Protein AF-A0A926WT21-F1 (afdb_monomer_lite)

Foldseek 3Di:
DDAWEWEQFFQVLWIFIDDPNDTDTPHFKFKWQWLDKDDFDQDDPDPPRDGFTKMKTFTQGPVRHTYIYIDTCPPPHQCVQVVVQCVVCVVPHHSQQWTKMWGFDDDPDSTTHIHMDTDGHDPCSSVVSVVVSVVVVVD

Structure (mmCIF, N/CA/C/O backbone):
data_AF-A0A926WT21-F1
#
_entry.id   AF-A0A926WT21-F1
#
loop_
_atom_site.group_PDB
_atom_site.id
_atom_site.type_symbol
_atom_site.label_atom_id
_atom_site.label_alt_id
_atom_site.label_comp_id
_atom_site.label_asym_id
_atom_site.label_entity_id
_atom_site.label_seq_id
_atom_site.pdbx_PDB_ins_code
_atom_site.Cartn_x
_atom_site.Cartn_y
_atom_site.Cartn_z
_atom_site.occupancy
_atom_site.B_iso_or_equiv
_atom_site.auth_seq_id
_atom_site.auth_comp_id
_atom_site.auth_asym_id
_atom_site.auth_atom_id
_atom_site.pdbx_PDB_model_num
ATOM 1 N N . MET A 1 1 ? 4.472 -9.136 17.652 1.00 54.31 1 MET A N 1
ATOM 2 C CA . MET A 1 1 ? 3.469 -9.178 16.565 1.00 54.31 1 MET A CA 1
ATOM 3 C C . MET A 1 1 ? 4.253 -9.335 15.270 1.00 54.31 1 MET A C 1
ATOM 5 O O . MET A 1 1 ? 5.135 -8.517 15.046 1.00 54.31 1 MET A O 1
ATOM 9 N N . ASN A 1 2 ? 4.051 -10.402 14.490 1.00 70.62 2 ASN A N 1
ATOM 10 C CA . ASN A 1 2 ? 4.829 -10.601 13.261 1.00 70.62 2 ASN A CA 1
ATOM 11 C C . ASN A 1 2 ? 4.243 -9.731 12.149 1.00 70.62 2 ASN A C 1
ATOM 13 O O . ASN A 1 2 ? 3.104 -9.934 11.734 1.00 70.62 2 ASN A O 1
ATOM 17 N N . LEU A 1 3 ? 5.019 -8.743 11.717 1.00 88.25 3 LEU A N 1
ATOM 18 C CA . LEU A 1 3 ? 4.692 -7.870 10.600 1.00 88.25 3 LEU A CA 1
ATOM 19 C C . LEU A 1 3 ? 4.736 -8.672 9.293 1.00 88.25 3 LEU A C 1
ATOM 21 O O . LEU A 1 3 ? 5.753 -9.298 8.990 1.00 88.25 3 LEU A O 1
ATOM 25 N N . LYS A 1 4 ? 3.658 -8.628 8.507 1.00 94.69 4 LYS A N 1
ATOM 26 C CA . LYS A 1 4 ? 3.648 -9.193 7.151 1.00 94.69 4 LYS A CA 1
ATOM 27 C C . LYS A 1 4 ? 4.207 -8.190 6.146 1.00 94.69 4 LYS A C 1
ATOM 29 O O . LYS A 1 4 ? 3.917 -7.000 6.243 1.00 94.69 4 LYS A O 1
ATOM 34 N N . ASN A 1 5 ? 4.956 -8.662 5.154 1.00 95.19 5 ASN A N 1
ATOM 35 C CA . ASN A 1 5 ? 5.465 -7.812 4.078 1.00 95.19 5 ASN A CA 1
ATOM 36 C C . ASN A 1 5 ? 4.795 -8.184 2.758 1.00 95.19 5 ASN A C 1
ATOM 38 O O . ASN A 1 5 ? 4.741 -9.356 2.395 1.00 95.19 5 ASN A O 1
ATOM 42 N N . TYR A 1 6 ? 4.291 -7.183 2.048 1.00 97.12 6 TYR A N 1
ATOM 43 C CA . TYR A 1 6 ? 3.683 -7.334 0.734 1.00 97.12 6 TYR A CA 1
ATOM 44 C C . TYR A 1 6 ? 4.575 -6.690 -0.330 1.00 97.12 6 TYR A C 1
ATOM 46 O O . TYR A 1 6 ? 5.109 -5.593 -0.134 1.00 97.12 6 TYR A O 1
ATOM 54 N N . ARG A 1 7 ? 4.698 -7.353 -1.483 1.00 95.19 7 ARG A N 1
ATOM 55 C CA . ARG A 1 7 ? 5.388 -6.837 -2.670 1.00 95.19 7 ARG A CA 1
ATOM 56 C C . ARG A 1 7 ? 4.390 -6.580 -3.779 1.00 95.19 7 ARG A C 1
ATOM 58 O O . ARG A 1 7 ? 3.689 -7.488 -4.208 1.00 95.19 7 ARG A O 1
ATOM 65 N N . PHE A 1 8 ? 4.397 -5.358 -4.289 1.00 95.44 8 PHE A N 1
ATOM 66 C CA . PHE A 1 8 ? 3.656 -5.004 -5.488 1.00 95.44 8 PHE A CA 1
ATOM 67 C C . PHE A 1 8 ? 4.587 -5.087 -6.693 1.00 95.44 8 PHE A C 1
ATOM 69 O O . PHE A 1 8 ? 5.404 -4.187 -6.906 1.00 95.44 8 PHE A O 1
ATOM 76 N N . ASN A 1 9 ? 4.494 -6.169 -7.461 1.00 93.88 9 ASN A N 1
ATOM 77 C CA . ASN A 1 9 ? 5.313 -6.343 -8.646 1.00 93.88 9 ASN A CA 1
ATOM 78 C C . ASN A 1 9 ? 4.619 -5.729 -9.862 1.00 93.88 9 ASN A C 1
ATOM 80 O O . ASN A 1 9 ? 3.686 -6.266 -10.446 1.00 93.88 9 ASN A O 1
ATOM 84 N N . ARG A 1 10 ? 5.115 -4.563 -10.259 1.00 93.12 10 ARG A N 1
ATOM 85 C CA . ARG A 1 10 ? 4.571 -3.808 -11.386 1.00 93.12 10 ARG A CA 1
ATOM 86 C C . ARG A 1 10 ? 4.933 -4.394 -12.746 1.00 93.12 10 ARG A C 1
ATOM 88 O O . ARG A 1 10 ? 4.369 -3.969 -13.740 1.00 93.12 10 ARG A O 1
ATOM 95 N N . LYS A 1 11 ? 5.882 -5.329 -12.817 1.00 91.69 11 LYS A N 1
ATOM 96 C CA . LYS A 1 11 ? 6.288 -5.935 -14.090 1.00 91.69 11 LYS A CA 1
ATOM 97 C C . LYS A 1 11 ? 5.297 -6.998 -14.566 1.00 91.69 11 LYS A C 1
ATOM 99 O O . LYS A 1 11 ? 5.090 -7.140 -15.760 1.00 91.69 11 LYS A O 1
ATOM 104 N N . ASP A 1 12 ? 4.726 -7.763 -13.641 1.00 93.81 12 ASP A N 1
ATOM 105 C CA . ASP A 1 12 ? 3.787 -8.852 -13.940 1.00 93.81 12 ASP A CA 1
ATOM 106 C C . ASP A 1 12 ? 2.353 -8.553 -13.472 1.00 93.81 12 ASP A C 1
ATOM 108 O O . ASP A 1 12 ? 1.456 -9.354 -13.719 1.00 93.81 12 ASP A O 1
ATOM 112 N N . GLY A 1 13 ? 2.128 -7.411 -12.813 1.00 95.12 13 GLY A N 1
ATOM 113 C CA . GLY A 1 13 ? 0.808 -7.009 -12.334 1.00 95.12 13 GLY A CA 1
ATOM 114 C C . GLY A 1 13 ? 0.337 -7.805 -11.117 1.00 95.12 13 GLY A C 1
ATOM 115 O O . GLY A 1 13 ? -0.865 -7.861 -10.853 1.00 95.12 13 GLY A O 1
ATOM 116 N N . ILE A 1 14 ? 1.258 -8.429 -10.372 1.00 97.25 14 ILE A N 1
ATOM 117 C CA . ILE A 1 14 ? 0.931 -9.329 -9.262 1.00 97.25 14 ILE A CA 1
ATOM 118 C C . ILE A 1 14 ? 1.357 -8.740 -7.913 1.00 97.25 14 ILE A C 1
ATOM 120 O O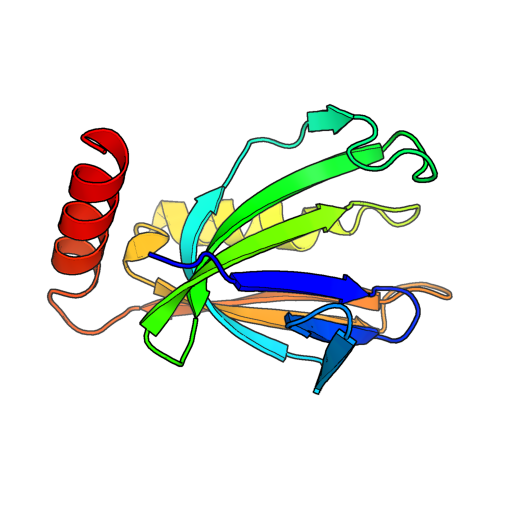 . ILE A 1 14 ? 2.434 -8.165 -7.734 1.00 97.25 14 ILE A O 1
ATOM 124 N N . ILE A 1 15 ? 0.495 -8.931 -6.920 1.00 97.88 15 ILE A N 1
ATOM 125 C CA . ILE A 1 15 ? 0.748 -8.662 -5.511 1.00 97.88 15 ILE A CA 1
ATOM 126 C C . ILE A 1 15 ? 1.154 -9.973 -4.844 1.00 97.88 15 ILE A C 1
ATOM 128 O O . ILE A 1 15 ? 0.453 -10.982 -4.936 1.00 97.88 15 ILE A O 1
ATOM 132 N N . TYR A 1 16 ? 2.274 -9.941 -4.131 1.00 97.62 16 TYR A N 1
ATOM 133 C CA . TYR A 1 16 ? 2.796 -11.080 -3.393 1.00 97.62 16 TYR A CA 1
ATOM 134 C C . TYR A 1 16 ? 2.808 -10.810 -1.889 1.00 97.62 16 TYR A C 1
ATOM 136 O O . TYR A 1 16 ? 3.160 -9.710 -1.461 1.00 97.62 16 TYR A O 1
ATOM 144 N N . LEU A 1 17 ? 2.497 -11.825 -1.085 1.00 96.25 17 LEU A N 1
ATOM 145 C CA . LEU A 1 17 ? 2.802 -11.857 0.347 1.00 96.25 17 LEU A CA 1
ATOM 146 C C . LEU A 1 17 ? 4.132 -12.583 0.564 1.00 96.25 17 LEU A C 1
ATOM 148 O O . LEU A 1 17 ? 4.311 -13.712 0.109 1.00 96.25 17 LEU A O 1
ATOM 152 N N . GLU A 1 18 ? 5.057 -11.946 1.276 1.00 93.94 18 GLU A N 1
ATOM 153 C CA . GLU A 1 18 ? 6.305 -12.567 1.715 1.00 93.94 18 GLU A CA 1
ATOM 154 C C . GLU A 1 18 ? 6.055 -13.423 2.957 1.00 93.94 18 GLU A C 1
ATOM 156 O O . GLU A 1 18 ? 5.637 -12.916 4.002 1.00 93.94 18 GLU A O 1
ATOM 161 N N . SER A 1 19 ? 6.340 -14.720 2.862 1.00 89.00 19 SER A N 1
ATOM 162 C CA . SER A 1 19 ? 6.204 -15.655 3.978 1.00 89.00 19 SER A CA 1
ATOM 163 C C . SER A 1 19 ? 7.314 -16.697 3.933 1.00 89.00 19 SER A C 1
ATOM 165 O O . SER A 1 19 ? 7.489 -17.370 2.920 1.00 89.00 19 SER A O 1
ATOM 167 N N . GLU A 1 20 ? 8.089 -16.801 5.016 1.00 85.81 20 GLU A N 1
ATOM 168 C CA . GLU A 1 20 ? 9.098 -17.857 5.216 1.00 85.81 20 GLU A CA 1
ATOM 169 C C . GLU A 1 20 ? 10.085 -18.025 4.040 1.00 85.81 20 GLU A C 1
ATOM 171 O O . GLU A 1 20 ? 10.467 -19.128 3.665 1.00 85.81 20 GLU A O 1
ATOM 176 N N . GLY A 1 21 ? 10.500 -16.909 3.427 1.00 83.56 21 GLY A N 1
ATOM 177 C CA . GLY A 1 21 ? 11.420 -16.917 2.281 1.00 83.56 21 GLY A CA 1
ATOM 178 C C . GLY A 1 21 ? 10.765 -17.218 0.926 1.00 83.56 21 GLY A C 1
ATOM 179 O O . GLY A 1 21 ? 11.467 -17.313 -0.077 1.00 83.56 21 GLY A O 1
ATOM 180 N N . SER A 1 22 ? 9.435 -17.322 0.875 1.00 91.00 22 SER A N 1
ATOM 181 C CA . SER A 1 22 ? 8.644 -17.528 -0.341 1.00 91.00 22 SER A CA 1
ATOM 182 C C . SER A 1 22 ? 7.731 -16.335 -0.659 1.00 91.00 22 SER A C 1
ATOM 184 O O . SER A 1 22 ? 7.436 -15.504 0.206 1.00 91.00 22 SER A O 1
ATOM 186 N N . LEU A 1 23 ? 7.300 -16.244 -1.923 1.00 94.25 23 LEU A N 1
ATOM 187 C CA . LEU A 1 23 ? 6.326 -15.263 -2.405 1.00 94.25 23 LEU A CA 1
ATOM 188 C C . LEU A 1 23 ? 5.014 -15.969 -2.746 1.00 94.25 23 LEU A C 1
ATOM 190 O O . LEU A 1 23 ? 4.936 -16.708 -3.727 1.00 94.25 23 LEU A O 1
ATOM 194 N N . GLN A 1 24 ? 3.974 -15.717 -1.956 1.00 96.19 24 GLN A N 1
ATOM 195 C CA . GLN A 1 24 ? 2.628 -16.199 -2.242 1.00 96.19 24 GLN A CA 1
ATOM 196 C C . GLN A 1 24 ? 1.910 -15.207 -3.160 1.00 96.19 24 GLN A C 1
ATOM 198 O O . GLN A 1 24 ? 1.734 -14.050 -2.790 1.00 96.19 24 GLN A O 1
ATOM 203 N N . ASN A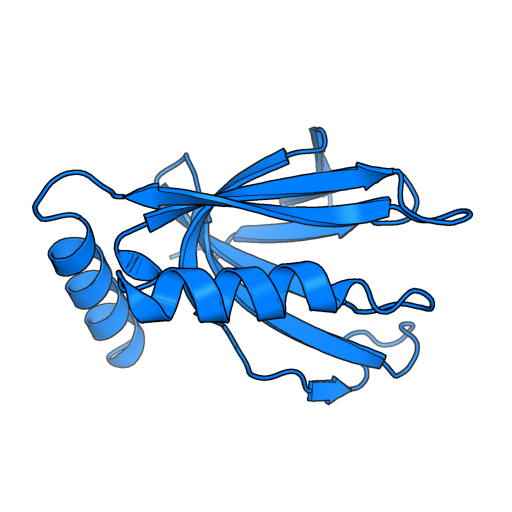 1 25 ? 1.475 -15.658 -4.337 1.00 96.88 25 ASN A N 1
ATOM 204 C CA . ASN A 1 25 ? 0.682 -14.857 -5.272 1.00 96.88 25 ASN A CA 1
ATOM 205 C C . ASN A 1 25 ? -0.733 -14.613 -4.708 1.00 96.88 25 ASN A C 1
ATOM 207 O O . ASN A 1 25 ? -1.417 -15.565 -4.333 1.00 96.88 25 ASN A O 1
ATOM 211 N N . LEU A 1 26 ? -1.159 -13.349 -4.657 1.00 96.12 26 LEU A N 1
ATOM 212 C CA . LEU A 1 26 ? -2.476 -12.918 -4.174 1.00 96.12 26 LEU A CA 1
ATOM 213 C C . LEU A 1 26 ? -3.366 -12.301 -5.270 1.00 96.12 26 LEU A C 1
ATOM 215 O O . LEU A 1 26 ? -4.442 -11.784 -4.973 1.00 96.12 26 LEU A O 1
ATOM 219 N N . GLY A 1 27 ? -2.938 -12.352 -6.531 1.00 97.00 27 GLY A N 1
ATOM 220 C CA . GLY A 1 27 ? -3.593 -11.705 -7.666 1.00 97.00 27 GLY A CA 1
ATOM 221 C C . GLY A 1 27 ? -3.152 -10.253 -7.849 1.00 97.00 27 GLY A C 1
ATOM 222 O O . GLY A 1 27 ? -2.052 -9.880 -7.455 1.00 97.00 27 GLY A O 1
ATOM 223 N N . SER A 1 28 ? -4.000 -9.430 -8.463 1.00 97.50 28 SER A N 1
ATOM 224 C CA . SER A 1 28 ? -3.670 -8.049 -8.849 1.00 97.50 28 SER A CA 1
ATOM 225 C C . SER A 1 28 ? -4.283 -6.976 -7.948 1.00 97.50 28 SER A C 1
ATOM 227 O O . SER A 1 28 ? -4.062 -5.793 -8.186 1.00 97.50 28 SER A O 1
ATOM 229 N N . SER A 1 29 ? -5.039 -7.345 -6.909 1.00 97.94 29 SER A N 1
ATOM 230 C CA . SER A 1 29 ? -5.694 -6.383 -6.013 1.00 97.94 29 SER A CA 1
ATOM 231 C C . SER A 1 29 ? -5.634 -6.797 -4.548 1.00 97.94 29 SER A C 1
ATOM 233 O O . SER A 1 29 ? -5.720 -7.982 -4.236 1.00 97.94 29 SER A O 1
ATOM 235 N N . LEU A 1 30 ? -5.550 -5.818 -3.648 1.00 98.00 30 LEU A N 1
ATOM 236 C CA . LEU A 1 30 ? -5.518 -6.024 -2.204 1.00 98.00 30 LEU A CA 1
ATOM 237 C C . LEU A 1 30 ? -6.407 -5.000 -1.494 1.00 98.00 30 LEU A C 1
ATOM 239 O O . LEU A 1 30 ? -6.294 -3.796 -1.721 1.00 98.00 30 LEU A O 1
ATOM 243 N N . GLN A 1 31 ? -7.256 -5.484 -0.587 1.00 98.00 31 GLN A N 1
ATOM 244 C CA . GLN A 1 31 ? -7.995 -4.639 0.349 1.00 98.00 31 GLN A CA 1
ATOM 245 C C . GLN A 1 31 ? -7.222 -4.471 1.657 1.00 98.00 31 GLN A C 1
ATOM 247 O O . GLN A 1 31 ? -6.623 -5.416 2.171 1.00 98.00 31 GLN A O 1
ATOM 252 N N . MET A 1 32 ? -7.247 -3.261 2.202 1.00 97.81 32 MET A N 1
ATOM 253 C CA . MET A 1 32 ? -6.527 -2.905 3.416 1.00 97.81 32 MET A CA 1
ATOM 254 C C . MET A 1 32 ? -7.128 -1.679 4.101 1.00 97.81 32 MET A C 1
ATOM 256 O O . MET A 1 32 ? -7.889 -0.920 3.505 1.00 97.81 32 MET A O 1
ATOM 260 N N . ILE A 1 33 ? -6.716 -1.432 5.340 1.00 98.00 33 ILE A N 1
ATOM 261 C CA . ILE A 1 33 ? -6.910 -0.140 6.001 1.00 98.00 33 ILE A CA 1
ATOM 262 C C . ILE A 1 33 ? -5.540 0.492 6.206 1.00 98.00 33 ILE A C 1
ATOM 264 O O . ILE A 1 33 ? -4.725 -0.028 6.971 1.00 98.00 33 ILE A O 1
ATOM 268 N N . VAL A 1 34 ? -5.281 1.603 5.517 1.00 97.75 34 VAL A N 1
ATOM 269 C CA . VAL A 1 34 ? -3.993 2.299 5.603 1.00 97.75 34 VAL A CA 1
ATOM 270 C C . VAL A 1 34 ? -3.906 3.026 6.941 1.00 97.75 34 VAL A C 1
ATOM 272 O O . VAL A 1 34 ? -4.716 3.901 7.241 1.00 97.75 34 VAL A O 1
ATOM 275 N N . LEU A 1 35 ? -2.917 2.657 7.753 1.00 96.62 35 LEU A N 1
ATOM 276 C CA . LEU A 1 35 ? -2.661 3.270 9.055 1.00 96.62 35 LEU A CA 1
ATOM 277 C C . LEU A 1 35 ? -1.737 4.478 8.924 1.00 96.62 35 LEU A C 1
ATOM 279 O O . LEU A 1 35 ? -1.959 5.503 9.566 1.00 96.62 35 LEU A O 1
ATOM 283 N N . SER A 1 36 ? -0.708 4.360 8.089 1.00 94.81 36 SER A N 1
ATOM 284 C CA . SER A 1 36 ? 0.213 5.447 7.786 1.00 94.81 36 SER A CA 1
ATOM 285 C C . SER A 1 36 ? 0.905 5.233 6.444 1.00 94.81 36 SER A C 1
ATOM 287 O O . SER A 1 36 ? 0.967 4.122 5.911 1.00 94.81 36 SER A O 1
ATOM 289 N N . ALA A 1 37 ? 1.424 6.329 5.900 1.00 95.56 37 ALA A N 1
ATOM 290 C CA . ALA A 1 37 ? 2.249 6.327 4.708 1.00 95.56 37 ALA A CA 1
ATOM 291 C C . ALA A 1 37 ? 3.362 7.366 4.843 1.00 95.56 37 ALA A C 1
ATOM 293 O O . ALA A 1 37 ? 3.120 8.462 5.357 1.00 95.56 37 ALA A O 1
ATOM 294 N N . THR A 1 38 ? 4.565 7.049 4.371 1.00 95.06 38 THR A N 1
ATOM 295 C CA . THR A 1 38 ? 5.633 8.052 4.271 1.00 95.06 38 THR A CA 1
ATOM 296 C C . THR A 1 38 ? 5.333 9.047 3.151 1.00 95.06 38 THR A C 1
ATOM 298 O O . THR A 1 38 ? 4.587 8.756 2.213 1.00 95.06 38 THR A O 1
ATOM 301 N N . ASN A 1 39 ? 5.939 10.233 3.219 1.00 92.81 39 ASN A N 1
ATOM 302 C CA . ASN A 1 39 ? 6.051 11.074 2.027 1.00 92.81 39 ASN A CA 1
ATOM 303 C C . ASN A 1 39 ? 6.934 10.368 0.981 1.00 92.81 39 ASN A C 1
ATOM 305 O O . ASN A 1 39 ? 7.758 9.536 1.374 1.00 92.81 39 ASN A O 1
ATOM 309 N N . PRO A 1 40 ? 6.794 10.691 -0.320 1.00 94.06 40 PRO A N 1
ATOM 310 C CA . PRO A 1 40 ? 7.705 10.187 -1.339 1.00 94.06 40 PRO A CA 1
ATOM 311 C C . PRO A 1 40 ? 9.160 10.530 -1.005 1.00 94.06 40 PRO A C 1
ATOM 313 O O . PRO A 1 40 ? 9.519 11.703 -0.893 1.00 94.06 40 PRO A O 1
ATOM 316 N N . THR A 1 41 ? 9.995 9.508 -0.851 1.00 93.62 41 THR A N 1
ATOM 317 C CA . THR A 1 41 ? 11.425 9.624 -0.537 1.00 93.62 41 THR A CA 1
ATOM 318 C C . THR A 1 41 ? 12.255 9.146 -1.722 1.00 93.62 41 THR A C 1
ATOM 320 O O . THR A 1 41 ? 11.976 8.096 -2.294 1.00 93.62 41 THR A O 1
ATOM 323 N N . TRP A 1 42 ? 13.263 9.927 -2.125 1.00 93.62 42 TRP A N 1
ATOM 324 C CA . TRP A 1 42 ? 14.211 9.517 -3.164 1.00 93.62 42 TRP A CA 1
ATOM 325 C C . TRP A 1 42 ? 15.298 8.639 -2.543 1.00 93.62 42 TRP A C 1
ATOM 327 O O . TRP A 1 42 ? 16.205 9.144 -1.881 1.00 93.62 42 TRP A O 1
ATOM 337 N N . GLU A 1 43 ? 15.189 7.324 -2.715 1.00 91.81 43 GLU A N 1
ATOM 338 C CA . GLU A 1 43 ? 16.069 6.364 -2.044 1.00 91.81 43 GLU A CA 1
ATOM 339 C C . GLU A 1 43 ? 16.206 5.033 -2.800 1.00 91.81 43 GLU A C 1
ATOM 341 O O . GLU A 1 43 ? 15.575 4.795 -3.834 1.00 91.81 43 GLU A O 1
ATOM 346 N N . GLN A 1 44 ? 17.062 4.160 -2.269 1.00 90.81 44 GLN A N 1
ATOM 347 C CA . GLN A 1 44 ? 17.320 2.810 -2.759 1.00 90.81 44 GLN A CA 1
ATOM 348 C C . GLN A 1 44 ? 17.131 1.821 -1.591 1.00 90.81 44 GLN A C 1
ATOM 350 O O . GLN A 1 44 ? 18.097 1.461 -0.919 1.00 90.81 44 GLN A O 1
ATOM 355 N N . PRO A 1 45 ? 15.894 1.374 -1.306 1.00 82.88 45 PRO A N 1
ATOM 356 C CA . PRO A 1 45 ? 15.601 0.591 -0.105 1.00 82.88 45 PRO A CA 1
ATOM 357 C C . PRO A 1 45 ? 16.147 -0.844 -0.162 1.00 82.88 45 PRO A C 1
ATOM 359 O O . PRO A 1 45 ? 16.140 -1.541 0.851 1.00 82.88 45 PRO A O 1
ATOM 362 N N . PHE A 1 46 ? 16.618 -1.296 -1.331 1.00 83.88 46 PHE A N 1
ATOM 363 C CA . PHE A 1 46 ? 17.175 -2.631 -1.541 1.00 83.88 46 PHE A CA 1
ATOM 364 C C . PHE A 1 46 ? 18.535 -2.556 -2.248 1.00 83.88 46 PHE A C 1
ATOM 366 O O . PHE A 1 46 ? 18.650 -1.783 -3.199 1.00 83.88 46 PHE A O 1
ATOM 373 N N . PRO A 1 47 ? 19.516 -3.418 -1.904 1.00 79.19 47 PRO A N 1
ATOM 374 C CA . PRO A 1 47 ? 20.885 -3.368 -2.443 1.00 79.19 47 PRO A CA 1
ATOM 375 C C . PRO A 1 47 ? 21.034 -3.407 -3.977 1.00 79.19 47 PRO A C 1
ATOM 377 O O . PRO A 1 47 ? 22.095 -3.064 -4.481 1.00 79.19 47 PRO A O 1
ATOM 380 N N . ASN A 1 48 ? 19.990 -3.795 -4.721 1.00 81.94 48 ASN A N 1
ATOM 381 C CA . ASN A 1 48 ? 19.990 -3.891 -6.188 1.00 81.94 48 ASN A CA 1
ATOM 382 C C . ASN A 1 48 ? 18.844 -3.112 -6.866 1.00 81.94 48 ASN A C 1
ATOM 384 O O . ASN A 1 48 ? 18.615 -3.272 -8.064 1.00 81.94 48 ASN A O 1
ATOM 388 N N . ALA A 1 49 ? 18.085 -2.302 -6.123 1.00 81.94 49 ALA A N 1
ATOM 389 C CA . ALA A 1 49 ? 17.080 -1.426 -6.729 1.00 81.94 49 ALA A CA 1
ATOM 390 C C . ALA A 1 49 ? 17.758 -0.219 -7.397 1.00 81.94 49 ALA A C 1
ATOM 392 O O . ALA A 1 49 ? 18.862 0.147 -7.018 1.00 81.94 49 ALA A O 1
ATOM 393 N N . GLN A 1 50 ? 17.124 0.436 -8.365 1.00 85.88 50 GLN A N 1
ATOM 394 C CA . GLN A 1 50 ? 17.582 1.765 -8.785 1.00 85.88 50 GLN A CA 1
ATOM 395 C C . GLN A 1 50 ? 17.096 2.823 -7.783 1.00 85.88 50 GLN A C 1
ATOM 397 O O . GLN A 1 50 ? 16.069 2.628 -7.126 1.00 85.88 50 GLN A O 1
ATOM 402 N N . PHE A 1 51 ? 17.832 3.932 -7.661 1.00 90.69 51 PHE A N 1
ATOM 403 C CA . PHE A 1 51 ? 17.339 5.107 -6.941 1.00 90.69 51 PHE A CA 1
ATOM 404 C C . PHE A 1 51 ? 16.094 5.634 -7.639 1.00 90.69 51 PHE A C 1
ATOM 406 O O . PHE A 1 51 ? 16.119 5.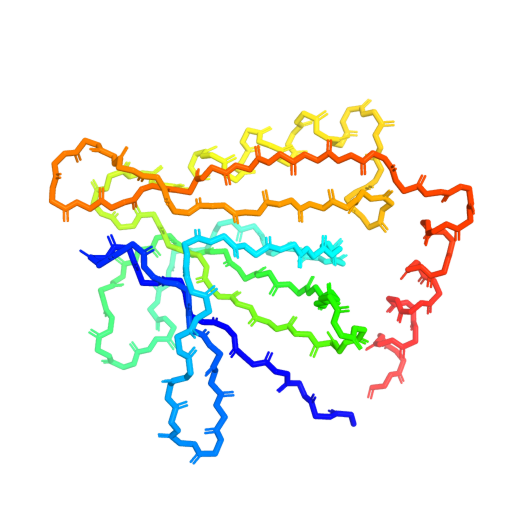892 -8.842 1.00 90.69 51 PHE A O 1
ATOM 413 N N . GLN A 1 52 ? 15.016 5.766 -6.878 1.00 92.62 52 GLN A N 1
ATOM 414 C CA . GLN A 1 52 ? 13.735 6.245 -7.376 1.00 92.62 52 GLN A CA 1
ATOM 415 C C . GLN A 1 52 ? 12.872 6.746 -6.211 1.00 92.62 52 GLN A C 1
ATOM 417 O O . GLN A 1 52 ? 13.305 6.691 -5.057 1.00 92.62 52 GLN A O 1
ATOM 422 N N . TYR A 1 53 ? 11.670 7.256 -6.486 1.00 94.38 53 TYR A N 1
ATOM 423 C CA . TYR A 1 53 ? 10.760 7.660 -5.414 1.00 94.38 53 TYR A CA 1
ATOM 424 C C . TYR A 1 53 ? 10.032 6.451 -4.835 1.00 94.38 53 TYR A C 1
ATOM 426 O O . TYR A 1 53 ? 9.462 5.643 -5.578 1.00 94.38 53 TYR A O 1
ATOM 434 N N . TRP A 1 54 ? 10.000 6.380 -3.506 1.00 94.62 54 TRP A N 1
ATOM 435 C CA . TRP A 1 54 ? 9.331 5.328 -2.752 1.00 94.62 54 TRP A CA 1
ATOM 436 C C . TRP A 1 54 ? 8.332 5.890 -1.751 1.00 94.62 54 TRP A C 1
ATOM 438 O O . TRP A 1 54 ? 8.525 6.959 -1.178 1.00 94.62 54 TRP A O 1
ATOM 448 N N . VAL A 1 55 ? 7.266 5.129 -1.518 1.00 96.38 55 VAL A N 1
ATOM 449 C CA . VAL A 1 55 ? 6.331 5.342 -0.413 1.00 96.38 55 VAL A CA 1
ATOM 450 C C . VAL A 1 55 ? 6.203 4.037 0.352 1.00 96.38 55 VAL A C 1
ATOM 452 O O . VAL A 1 55 ? 5.890 2.996 -0.227 1.00 96.38 55 VAL A O 1
ATOM 455 N N . ARG A 1 56 ? 6.414 4.087 1.666 1.00 95.69 56 ARG A N 1
ATOM 456 C CA . ARG A 1 56 ? 6.114 2.972 2.559 1.00 95.69 56 ARG A CA 1
ATOM 457 C C . ARG A 1 56 ? 4.694 3.104 3.065 1.00 95.69 56 ARG A C 1
ATOM 459 O O . ARG A 1 56 ? 4.351 4.137 3.632 1.00 95.69 56 ARG A O 1
ATOM 466 N N . LEU A 1 57 ? 3.910 2.046 2.897 1.00 97.25 57 LEU A N 1
ATOM 467 C CA . LEU A 1 57 ? 2.593 1.902 3.499 1.00 97.25 57 LEU A CA 1
ATOM 468 C C . LEU A 1 57 ? 2.679 0.977 4.708 1.00 97.25 57 LEU A C 1
ATOM 470 O O . LEU A 1 57 ? 3.232 -0.118 4.598 1.00 97.25 57 LEU A O 1
ATOM 474 N N . THR A 1 58 ? 2.066 1.403 5.808 1.00 96.94 58 THR A N 1
ATOM 475 C CA . THR A 1 58 ? 1.743 0.559 6.961 1.00 96.94 58 THR A CA 1
ATOM 476 C C . THR A 1 58 ? 0.231 0.417 7.026 1.00 96.94 58 THR A C 1
ATOM 478 O O . THR A 1 58 ? -0.492 1.417 7.023 1.00 96.94 58 THR A O 1
ATOM 481 N N . PHE A 1 59 ? -0.271 -0.812 7.075 1.00 97.44 59 PHE A N 1
ATOM 482 C CA . PHE A 1 59 ? -1.701 -1.084 6.958 1.00 97.44 59 PHE A CA 1
ATOM 483 C C . PHE A 1 59 ? -2.135 -2.336 7.720 1.00 97.44 59 PHE A C 1
ATOM 485 O O . PHE A 1 59 ? -1.319 -3.158 8.132 1.00 97.44 59 PHE A O 1
ATOM 492 N N . VAL A 1 60 ? -3.447 -2.480 7.897 1.00 97.06 60 VAL A N 1
ATOM 493 C CA . VAL A 1 60 ? -4.083 -3.727 8.338 1.00 97.06 60 VAL A CA 1
ATOM 494 C C . VAL A 1 60 ? -4.631 -4.447 7.110 1.00 97.06 60 VAL A C 1
ATOM 496 O O . VAL A 1 60 ? -5.397 -3.852 6.349 1.00 97.06 60 VAL A O 1
ATOM 499 N N . ASP A 1 61 ? -4.219 -5.698 6.896 1.00 95.38 61 ASP A N 1
ATOM 500 C CA . ASP A 1 61 ? -4.713 -6.526 5.788 1.00 95.38 61 ASP A CA 1
ATOM 501 C C . ASP A 1 61 ? -6.110 -7.116 6.077 1.00 95.38 61 ASP A C 1
ATOM 503 O O . ASP A 1 61 ? -6.652 -6.984 7.177 1.00 95.38 61 ASP A O 1
ATOM 507 N N . VAL A 1 62 ? -6.702 -7.807 5.098 1.00 93.12 62 VAL A N 1
ATOM 508 C CA . VAL A 1 62 ? -8.026 -8.449 5.246 1.00 93.12 62 VAL A CA 1
ATOM 509 C C . VAL A 1 62 ? -8.094 -9.510 6.350 1.00 93.12 62 VAL A C 1
ATOM 511 O O . VAL A 1 62 ? -9.184 -9.830 6.819 1.00 93.12 62 VAL A O 1
ATOM 514 N N . SER A 1 63 ? -6.952 -10.052 6.785 1.00 93.00 63 SER A N 1
ATOM 515 C CA . SER A 1 63 ? -6.876 -11.000 7.903 1.00 93.00 63 SER A CA 1
ATOM 516 C C . SER A 1 63 ? -6.767 -10.312 9.268 1.00 93.00 63 SER A C 1
ATOM 518 O O . SER A 1 63 ? -6.732 -10.988 10.294 1.00 93.00 63 SER A O 1
ATOM 520 N N . GLY A 1 64 ? -6.713 -8.977 9.300 1.00 92.50 64 GLY A N 1
ATOM 521 C CA . GLY A 1 64 ? -6.510 -8.198 10.517 1.00 92.50 64 GLY A CA 1
ATOM 522 C C . GLY A 1 64 ? -5.043 -8.095 10.944 1.00 92.50 64 GLY A C 1
ATOM 523 O O . GLY A 1 64 ? -4.767 -7.644 12.055 1.00 92.50 64 GLY A O 1
ATOM 524 N N . ALA A 1 65 ? -4.094 -8.506 10.097 1.00 93.38 65 ALA A N 1
ATOM 525 C CA . ALA A 1 65 ? -2.675 -8.484 10.428 1.00 93.38 65 ALA A CA 1
ATOM 526 C C . ALA A 1 65 ? -2.034 -7.134 10.084 1.00 93.38 65 ALA A C 1
ATOM 528 O O . ALA A 1 65 ? -2.246 -6.584 8.998 1.00 93.38 65 ALA A O 1
ATOM 529 N N . LEU A 1 66 ? -1.187 -6.635 10.991 1.00 95.56 66 LEU A N 1
ATOM 530 C CA . LEU A 1 66 ? -0.329 -5.486 10.716 1.00 95.56 66 LEU A CA 1
ATOM 531 C C . LEU A 1 66 ? 0.676 -5.852 9.620 1.00 95.56 66 LEU A C 1
ATOM 533 O O . LEU A 1 66 ? 1.371 -6.869 9.707 1.00 95.56 66 LEU A O 1
ATOM 537 N N . SER A 1 67 ? 0.733 -5.014 8.595 1.00 96.69 67 SER A N 1
ATOM 538 C CA . SER A 1 67 ? 1.415 -5.302 7.343 1.00 96.69 67 SER A CA 1
ATOM 539 C C . SER A 1 67 ? 2.110 -4.064 6.789 1.00 96.69 67 SER A C 1
ATOM 541 O O . SER A 1 67 ? 1.676 -2.939 7.036 1.00 96.69 67 SER A O 1
ATOM 543 N N . ASN A 1 68 ? 3.169 -4.283 6.013 1.00 96.31 68 ASN A N 1
ATOM 544 C CA . ASN A 1 68 ? 3.919 -3.242 5.325 1.00 96.31 68 ASN A CA 1
ATOM 545 C C . ASN A 1 68 ? 4.064 -3.542 3.837 1.00 96.31 68 ASN A C 1
ATOM 547 O O . ASN A 1 68 ? 4.141 -4.698 3.421 1.00 96.31 68 ASN A O 1
ATOM 551 N N . ALA A 1 69 ? 4.183 -2.482 3.045 1.00 96.44 69 ALA A N 1
ATOM 552 C CA . ALA A 1 69 ? 4.593 -2.570 1.653 1.00 96.44 69 ALA A CA 1
ATOM 553 C C . ALA A 1 69 ? 5.361 -1.329 1.202 1.00 96.44 69 ALA A C 1
ATOM 555 O O . ALA A 1 69 ? 5.246 -0.256 1.797 1.00 96.44 69 ALA A O 1
ATOM 556 N N . LEU A 1 70 ? 6.119 -1.481 0.118 1.00 95.06 70 LEU A N 1
ATOM 557 C CA . LEU A 1 70 ? 6.779 -0.384 -0.582 1.00 95.06 70 LEU A CA 1
ATOM 558 C C . LEU A 1 70 ? 6.158 -0.206 -1.968 1.00 95.06 70 LEU A C 1
ATOM 560 O O . LEU A 1 70 ? 6.096 -1.151 -2.756 1.00 95.06 70 LEU A O 1
ATOM 564 N N . LEU A 1 71 ? 5.736 1.019 -2.262 1.00 95.94 71 LEU A N 1
ATOM 565 C CA . LEU A 1 71 ? 5.317 1.463 -3.586 1.00 95.94 71 LEU A CA 1
ATOM 566 C C . LEU A 1 71 ? 6.460 2.244 -4.232 1.00 95.94 71 LEU A C 1
ATOM 568 O O . LEU A 1 71 ? 7.135 3.010 -3.545 1.00 95.94 71 LEU A O 1
ATOM 572 N N . ASN A 1 72 ? 6.658 2.085 -5.540 1.00 93.19 72 ASN A N 1
ATOM 573 C CA . ASN A 1 72 ? 7.657 2.841 -6.301 1.00 93.19 72 ASN A CA 1
ATOM 574 C C . ASN A 1 72 ? 7.065 3.521 -7.526 1.00 93.19 72 ASN A C 1
ATOM 576 O O . ASN A 1 72 ? 6.162 2.990 -8.167 1.00 93.19 72 ASN A O 1
ATOM 580 N N . ASN A 1 73 ? 7.631 4.664 -7.905 1.00 89.81 73 ASN A N 1
ATOM 581 C CA . ASN A 1 73 ? 7.229 5.346 -9.133 1.00 89.81 73 ASN A CA 1
ATOM 582 C C . ASN A 1 73 ? 7.715 4.620 -10.400 1.00 89.81 73 ASN A C 1
ATOM 584 O O . ASN A 1 73 ? 7.045 4.702 -11.432 1.00 89.81 73 ASN A O 1
ATOM 588 N N . GLY A 1 74 ? 8.827 3.878 -10.332 1.00 83.81 74 GLY A N 1
ATOM 589 C CA . GLY A 1 74 ? 9.448 3.270 -11.510 1.00 83.81 74 GLY A CA 1
ATOM 590 C C . GLY A 1 74 ? 9.790 4.325 -12.564 1.00 83.81 74 GLY A C 1
ATOM 591 O O . GLY A 1 74 ? 10.022 5.493 -12.250 1.00 83.81 74 GLY A O 1
ATOM 592 N N . THR A 1 75 ? 9.747 3.929 -13.833 1.00 80.56 75 THR A N 1
ATOM 593 C CA . THR A 1 75 ? 9.945 4.829 -14.980 1.00 80.56 75 THR A CA 1
ATOM 594 C C . THR A 1 75 ? 8.673 5.567 -15.421 1.00 80.56 75 THR A C 1
ATOM 596 O O . THR A 1 75 ? 8.773 6.482 -16.230 1.00 80.56 75 THR A O 1
ATOM 599 N N . THR A 1 76 ? 7.491 5.214 -14.894 1.00 80.25 76 THR A N 1
ATOM 600 C CA . THR A 1 76 ? 6.174 5.687 -15.390 1.00 80.25 76 THR A CA 1
ATOM 601 C C . THR A 1 76 ? 5.403 6.586 -14.410 1.00 80.25 76 THR A C 1
ATOM 603 O O . THR A 1 76 ? 4.208 6.796 -14.563 1.00 80.25 76 THR A O 1
ATOM 606 N N . ASN A 1 77 ? 6.060 7.144 -13.386 1.00 85.56 77 ASN A N 1
ATOM 607 C CA . ASN A 1 77 ? 5.416 7.976 -12.353 1.00 85.56 77 ASN A CA 1
ATOM 608 C C . ASN A 1 77 ? 4.219 7.305 -11.629 1.00 85.56 77 ASN A C 1
ATOM 610 O O . ASN A 1 77 ? 3.253 7.961 -11.243 1.00 85.56 77 ASN A O 1
ATOM 614 N N . ALA A 1 78 ? 4.289 6.000 -11.367 1.00 91.38 78 ALA A N 1
ATOM 615 C CA . ALA A 1 78 ? 3.148 5.244 -10.832 1.00 91.38 78 ALA A CA 1
ATOM 616 C C . ALA A 1 78 ? 2.661 5.657 -9.436 1.00 91.38 78 ALA A C 1
ATOM 618 O O . ALA A 1 78 ? 1.569 5.270 -9.023 1.00 91.38 78 ALA A O 1
ATOM 619 N N . LEU A 1 79 ? 3.439 6.448 -8.688 1.00 94.69 79 LEU A N 1
ATOM 620 C CA . LEU A 1 79 ? 3.000 6.972 -7.391 1.00 94.69 79 LEU A CA 1
ATOM 621 C C . LEU A 1 79 ? 1.889 8.019 -7.511 1.00 94.69 79 LEU A C 1
ATOM 623 O O . LEU A 1 79 ? 1.238 8.304 -6.508 1.00 94.69 79 LEU A O 1
ATOM 627 N N . ASP A 1 80 ? 1.643 8.573 -8.698 1.00 92.88 80 ASP A N 1
ATOM 628 C CA . ASP A 1 80 ? 0.597 9.575 -8.910 1.00 92.88 80 ASP A CA 1
ATOM 629 C C . ASP A 1 80 ? -0.792 9.076 -8.473 1.00 92.88 80 ASP A C 1
ATOM 631 O O . ASP A 1 80 ? -1.521 9.796 -7.789 1.00 92.88 80 ASP A O 1
ATOM 635 N N . GLY A 1 81 ? -1.119 7.807 -8.751 1.00 93.19 81 GLY A N 1
ATOM 636 C CA . GLY A 1 81 ? -2.373 7.190 -8.306 1.00 93.19 81 GLY A CA 1
ATOM 637 C C . GLY A 1 81 ? -2.528 7.181 -6.781 1.00 93.19 81 GLY A C 1
ATOM 638 O O . GLY A 1 81 ? -3.603 7.484 -6.263 1.00 93.19 81 GLY A O 1
ATOM 639 N N . TRP A 1 82 ? -1.442 6.908 -6.050 1.00 95.94 82 TRP A N 1
ATOM 640 C CA . TRP A 1 82 ? -1.429 6.979 -4.585 1.00 95.94 82 TRP A CA 1
ATOM 641 C C . TRP A 1 82 ? -1.600 8.418 -4.088 1.00 95.94 82 TRP A C 1
ATOM 643 O O . TRP A 1 82 ? -2.397 8.668 -3.185 1.00 95.94 82 TRP A O 1
ATOM 653 N N . LEU A 1 83 ? -0.858 9.364 -4.670 1.00 95.12 83 LEU A N 1
ATOM 654 C CA . LEU A 1 83 ? -0.868 10.761 -4.235 1.00 95.12 83 LEU A CA 1
ATOM 655 C C . LEU A 1 83 ? -2.251 11.393 -4.414 1.00 95.12 83 LEU A C 1
ATOM 657 O O . LEU A 1 83 ? -2.765 11.992 -3.470 1.00 95.12 83 LEU A O 1
ATOM 661 N N . LYS A 1 84 ? -2.878 11.189 -5.578 1.00 95.69 84 LYS A N 1
ATOM 662 C CA . LYS A 1 84 ? -4.243 11.657 -5.856 1.00 95.69 84 LYS A CA 1
ATOM 663 C C . LYS A 1 84 ? -5.253 11.044 -4.893 1.00 95.69 84 LYS A C 1
ATOM 665 O O . LYS A 1 84 ? -5.981 11.774 -4.227 1.00 95.69 84 LYS A O 1
ATOM 670 N N . TYR A 1 85 ? -5.231 9.718 -4.743 1.00 97.19 85 TYR A N 1
ATOM 671 C CA . TYR A 1 85 ? -6.125 9.014 -3.824 1.00 97.19 85 TYR A CA 1
ATOM 672 C C . TYR A 1 85 ? -6.003 9.519 -2.387 1.00 97.19 85 TYR A C 1
ATOM 674 O O . TYR A 1 85 ? -7.011 9.791 -1.734 1.00 97.19 85 TYR A O 1
ATOM 682 N N . LYS A 1 86 ? -4.768 9.672 -1.898 1.00 96.06 86 LYS A N 1
ATOM 683 C CA . LYS A 1 86 ? -4.499 10.182 -0.556 1.00 96.06 86 LYS A CA 1
ATOM 684 C C . LYS A 1 86 ? -5.131 11.561 -0.367 1.00 96.06 86 LYS A C 1
ATOM 686 O O . LYS A 1 86 ? -5.870 11.757 0.595 1.00 96.06 86 LYS A O 1
ATOM 691 N N . THR A 1 87 ? -4.874 12.485 -1.293 1.00 95.25 87 THR A N 1
ATOM 692 C CA . THR A 1 87 ? -5.437 13.839 -1.251 1.00 95.25 87 THR A CA 1
ATOM 693 C C . THR A 1 87 ? -6.965 13.823 -1.265 1.00 95.25 87 THR A C 1
ATOM 695 O O . THR A 1 87 ? -7.580 14.499 -0.443 1.00 95.25 87 THR A O 1
ATOM 698 N N . ASP A 1 88 ? -7.586 13.031 -2.139 1.00 95.38 88 ASP A N 1
ATOM 699 C CA . ASP A 1 88 ? -9.046 12.967 -2.269 1.00 95.38 88 ASP A CA 1
ATOM 700 C C . ASP A 1 88 ? -9.725 12.377 -1.026 1.00 95.38 88 ASP A C 1
ATOM 702 O O . ASP A 1 88 ? -10.784 12.848 -0.599 1.00 95.38 88 ASP A O 1
ATOM 706 N N . VAL A 1 89 ? -9.119 11.354 -0.416 1.00 94.69 89 VAL A N 1
ATOM 707 C CA . VAL A 1 89 ? -9.629 10.759 0.823 1.00 94.69 89 VAL A CA 1
ATOM 708 C C . VAL A 1 89 ? -9.495 11.733 1.982 1.00 94.69 89 VAL A C 1
ATOM 710 O O . VAL A 1 89 ? -10.476 11.939 2.694 1.00 94.69 89 VAL A O 1
ATOM 713 N N . GLU A 1 90 ? -8.330 12.361 2.153 1.00 93.38 90 GLU A N 1
ATOM 714 C CA . GLU A 1 90 ? -8.044 13.263 3.278 1.00 93.38 90 GLU A CA 1
ATOM 715 C C . GLU A 1 90 ? -8.917 14.531 3.284 1.00 93.38 90 GLU A C 1
ATOM 717 O O . GLU A 1 90 ? -9.097 15.147 4.333 1.00 93.38 90 GLU A O 1
ATOM 722 N N . GLN A 1 91 ? -9.547 14.882 2.157 1.00 92.94 91 GLN A N 1
ATOM 723 C CA . GLN A 1 91 ? -10.559 15.946 2.097 1.00 92.94 91 GLN A CA 1
ATOM 724 C C . GLN A 1 91 ? -11.871 15.599 2.819 1.00 92.94 91 GLN A C 1
ATOM 726 O O . GLN A 1 91 ? -12.628 16.502 3.175 1.00 92.94 91 GLN A O 1
ATOM 731 N N . LYS A 1 92 ? -12.190 14.309 2.993 1.00 91.06 92 LYS A N 1
ATOM 732 C CA . LYS A 1 92 ? -13.507 13.845 3.479 1.00 91.06 92 LYS A CA 1
ATOM 733 C C . LYS A 1 92 ? -13.417 12.909 4.679 1.00 91.06 92 LYS A C 1
ATOM 735 O O . LYS A 1 92 ? -14.315 12.886 5.517 1.00 91.06 92 LYS A O 1
ATOM 740 N N . TYR A 1 93 ? -12.355 12.121 4.748 1.00 91.06 93 TYR A N 1
ATOM 741 C CA . TYR A 1 93 ? -12.153 11.059 5.718 1.00 91.06 93 TYR A CA 1
ATOM 742 C C . TYR A 1 93 ? -10.697 11.042 6.182 1.00 91.06 93 TYR A C 1
ATOM 744 O O . TYR A 1 93 ? -9.813 11.621 5.566 1.00 91.06 93 TYR A O 1
ATOM 752 N N . GLN A 1 94 ? -10.422 10.318 7.261 1.00 91.69 94 GLN A N 1
ATOM 753 C CA . GLN A 1 94 ? -9.053 9.910 7.575 1.00 91.69 94 GLN A CA 1
ATOM 754 C C . GLN A 1 94 ? -8.766 8.577 6.879 1.00 91.69 94 GLN A C 1
ATOM 756 O O . GLN A 1 94 ? -9.635 7.704 6.893 1.00 91.69 94 GLN A O 1
ATOM 761 N N . LEU A 1 95 ? -7.558 8.383 6.333 1.00 92.25 95 LEU A N 1
ATOM 762 C CA . LEU A 1 95 ? -7.151 7.131 5.662 1.00 92.25 95 LEU A CA 1
ATOM 763 C C . LEU A 1 95 ? -7.447 5.883 6.506 1.00 92.25 95 LEU A C 1
ATOM 765 O O . LEU A 1 95 ? -7.996 4.904 6.007 1.00 92.25 95 LEU A O 1
ATOM 769 N N . CYS A 1 96 ? -7.171 5.951 7.811 1.00 95.25 96 CYS A N 1
ATOM 770 C CA . CYS A 1 96 ? -7.395 4.851 8.749 1.00 95.25 96 CYS A CA 1
ATOM 771 C C . CYS A 1 96 ? -8.882 4.568 9.040 1.00 95.25 96 CYS A C 1
ATOM 773 O O . CYS A 1 96 ? -9.213 3.596 9.713 1.00 95.25 96 CYS A O 1
ATOM 775 N N . GLY A 1 97 ? -9.796 5.403 8.545 1.00 95.81 97 GLY A N 1
ATOM 776 C CA . GLY A 1 97 ? -11.240 5.182 8.575 1.00 95.81 97 GLY A CA 1
ATOM 777 C C . GLY A 1 97 ? -11.807 4.615 7.272 1.00 95.81 97 GLY A C 1
ATOM 778 O O . GLY A 1 97 ? -13.024 4.461 7.177 1.00 95.81 97 GLY A O 1
ATOM 779 N N . VAL A 1 98 ? -10.970 4.323 6.273 1.00 97.62 98 VAL A N 1
ATOM 780 C CA . VAL A 1 98 ? -11.390 3.906 4.929 1.00 97.62 98 VAL A CA 1
ATOM 781 C C . VAL A 1 98 ? -10.873 2.504 4.620 1.00 97.62 98 VAL A C 1
ATOM 783 O O . VAL A 1 98 ? -9.698 2.196 4.816 1.00 97.62 98 VAL A O 1
ATOM 786 N N . ILE A 1 99 ? -11.755 1.656 4.091 1.00 97.75 99 ILE A N 1
ATOM 787 C CA . ILE A 1 99 ? -11.368 0.381 3.487 1.00 97.75 99 ILE A CA 1
ATOM 788 C C . ILE A 1 99 ? -10.850 0.707 2.087 1.00 97.75 99 ILE A C 1
ATOM 790 O O . ILE A 1 99 ? -11.621 1.038 1.188 1.00 97.75 99 ILE A O 1
ATOM 794 N N . THR A 1 100 ? -9.531 0.670 1.939 1.00 98.31 100 THR A N 1
ATOM 795 C CA . THR A 1 100 ? -8.805 0.977 0.707 1.00 98.31 100 THR A CA 1
ATOM 796 C C . THR A 1 100 ? -8.626 -0.295 -0.109 1.00 98.31 100 THR A C 1
ATOM 798 O O . THR A 1 100 ? -8.206 -1.316 0.426 1.00 98.31 100 THR A O 1
ATOM 801 N N . THR A 1 101 ? -8.893 -0.232 -1.407 1.00 98.44 101 THR A N 1
ATOM 802 C CA . THR A 1 101 ? -8.476 -1.252 -2.373 1.00 98.44 101 THR A CA 1
ATOM 803 C C . THR A 1 101 ? -7.367 -0.663 -3.229 1.00 98.44 101 THR A C 1
ATOM 805 O O . THR A 1 101 ? -7.577 0.375 -3.853 1.00 98.44 101 THR A O 1
ATOM 808 N N . ILE A 1 102 ? -6.207 -1.315 -3.260 1.00 98.31 102 ILE A N 1
ATOM 809 C CA . ILE A 1 102 ? -5.157 -1.059 -4.251 1.00 98.31 102 ILE A CA 1
ATOM 810 C C . ILE A 1 102 ? -5.224 -2.148 -5.321 1.00 98.31 102 ILE A C 1
ATOM 812 O O . ILE A 1 102 ? -5.382 -3.324 -4.991 1.00 98.31 102 ILE A O 1
ATOM 816 N N . SER A 1 103 ? -5.064 -1.767 -6.581 1.00 97.94 103 SER A N 1
ATOM 817 C CA . SER A 1 103 ? -4.989 -2.683 -7.715 1.00 97.94 103 SER A CA 1
ATOM 818 C C . SER A 1 103 ? -3.808 -2.328 -8.611 1.00 97.94 103 SER A C 1
ATOM 820 O O . SER A 1 103 ? -3.490 -1.153 -8.779 1.00 97.94 103 SER A O 1
ATOM 822 N N . LEU A 1 104 ? -3.178 -3.339 -9.199 1.00 96.50 104 LEU A N 1
ATOM 823 C CA . LEU A 1 104 ? -2.260 -3.194 -10.321 1.00 96.50 104 LEU A CA 1
ATOM 824 C C . LEU A 1 104 ? -3.082 -3.290 -11.604 1.00 96.50 104 LEU A C 1
ATOM 826 O O . LEU A 1 104 ? -3.684 -4.327 -11.883 1.00 96.50 104 LEU A O 1
ATOM 830 N N . ILE A 1 105 ? -3.147 -2.188 -12.344 1.00 94.38 105 ILE A N 1
ATOM 831 C CA . ILE A 1 105 ? -3.860 -2.095 -13.622 1.00 94.38 105 ILE A CA 1
ATOM 832 C C . ILE A 1 105 ? -2.855 -1.912 -14.752 1.00 94.38 105 ILE A C 1
ATOM 834 O O . ILE A 1 105 ? -1.764 -1.393 -14.515 1.00 94.38 105 ILE A O 1
ATOM 838 N N . GLU A 1 106 ? -3.200 -2.367 -15.955 1.00 90.94 106 GLU A N 1
ATOM 839 C CA . GLU A 1 106 ? -2.370 -2.124 -17.137 1.00 90.94 106 GLU A CA 1
ATOM 840 C C . GLU A 1 106 ? -2.131 -0.615 -17.270 1.00 90.94 106 GLU A C 1
ATOM 842 O O . GLU A 1 106 ? -3.082 0.171 -17.289 1.00 90.94 106 GLU A O 1
ATOM 847 N N . GLY A 1 107 ? -0.856 -0.227 -17.246 1.00 80.06 107 GLY A N 1
ATOM 848 C CA . GLY A 1 107 ? -0.419 1.151 -17.421 1.00 80.06 107 GLY A CA 1
ATOM 849 C C . GLY A 1 107 ? 0.043 1.400 -18.852 1.00 80.06 107 GLY A C 1
ATOM 850 O O . GLY A 1 107 ? -0.105 0.554 -19.737 1.00 80.06 107 GLY A O 1
ATOM 851 N N . ASP A 1 108 ? 0.655 2.559 -19.070 1.00 70.00 108 ASP A N 1
ATOM 852 C CA . ASP A 1 108 ? 1.304 2.849 -20.344 1.00 70.00 108 ASP A CA 1
ATOM 853 C C . ASP A 1 108 ? 2.652 2.104 -20.441 1.00 70.00 108 ASP A C 1
ATOM 855 O O . ASP A 1 108 ? 3.578 2.332 -19.656 1.00 70.00 108 ASP A O 1
ATOM 859 N N . GLY A 1 109 ? 2.782 1.230 -21.444 1.00 73.69 109 GLY A N 1
ATOM 860 C CA . GLY A 1 109 ? 4.012 0.485 -21.742 1.00 73.69 109 GLY A CA 1
ATOM 861 C C . GLY A 1 109 ? 4.086 -0.898 -21.084 1.00 73.69 109 GLY A C 1
ATOM 862 O O . GLY A 1 109 ? 3.083 -1.589 -20.953 1.00 73.69 109 GLY A O 1
ATOM 863 N N . ASP A 1 110 ? 5.295 -1.320 -20.696 1.00 86.19 110 ASP A N 1
ATOM 864 C CA . ASP A 1 110 ? 5.580 -2.683 -20.201 1.00 86.19 110 ASP A CA 1
ATOM 865 C C . ASP A 1 110 ? 5.339 -2.870 -18.684 1.00 86.19 110 ASP A C 1
ATOM 867 O O . ASP A 1 110 ? 5.781 -3.863 -18.098 1.00 86.19 110 ASP A O 1
ATOM 871 N N . TYR A 1 111 ? 4.697 -1.905 -18.014 1.00 89.94 111 TYR A N 1
ATOM 872 C CA . TYR A 1 111 ? 4.520 -1.905 -16.559 1.00 89.94 111 TYR A CA 1
ATOM 873 C C . TYR A 1 111 ? 3.085 -1.569 -16.144 1.00 89.94 111 TYR A C 1
ATOM 875 O O . TYR A 1 111 ? 2.408 -0.749 -16.754 1.00 89.94 111 TYR A O 1
ATOM 883 N N . PHE A 1 112 ? 2.654 -2.173 -15.040 1.00 93.56 112 PHE A N 1
ATOM 884 C CA . PHE A 1 112 ? 1.381 -1.908 -14.384 1.00 93.56 112 PHE A CA 1
ATOM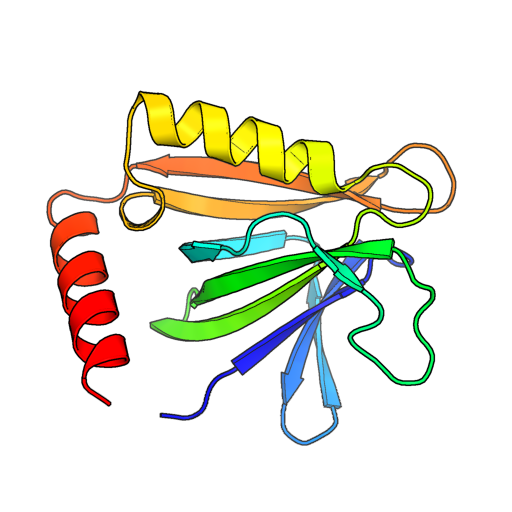 885 C C . PHE A 1 112 ? 1.487 -0.691 -13.460 1.00 93.56 112 PHE A C 1
ATOM 887 O O . PHE A 1 112 ? 2.505 -0.491 -12.784 1.00 93.56 112 PHE A O 1
ATOM 894 N N . ASP A 1 113 ? 0.413 0.085 -13.372 1.00 94.44 113 ASP A N 1
ATOM 895 C CA . ASP A 1 113 ? 0.293 1.235 -12.478 1.00 94.44 113 ASP A CA 1
ATOM 896 C C . ASP A 1 113 ? -0.603 0.931 -11.275 1.00 94.44 113 ASP A C 1
ATOM 898 O O . ASP A 1 113 ? -1.394 -0.017 -11.266 1.00 94.44 113 ASP A O 1
ATOM 902 N N . TYR A 1 114 ? -0.458 1.737 -10.222 1.00 96.38 114 TYR A N 1
ATOM 903 C CA . TYR A 1 114 ? -1.281 1.614 -9.027 1.00 96.38 114 TYR A CA 1
ATOM 904 C C . TYR A 1 114 ? -2.603 2.364 -9.199 1.00 96.38 114 TYR A C 1
ATOM 906 O O . TYR A 1 114 ? -2.625 3.581 -9.380 1.00 96.38 114 TYR A O 1
ATOM 914 N N . SER A 1 115 ? -3.709 1.648 -9.043 1.00 96.69 115 SER A N 1
ATOM 915 C CA . SER A 1 115 ? -5.048 2.214 -8.916 1.00 96.69 115 SER A CA 1
ATOM 916 C C . SER A 1 115 ? -5.540 2.066 -7.484 1.00 96.69 115 SER A C 1
ATOM 918 O O . SER A 1 115 ? -5.339 1.023 -6.860 1.00 96.69 115 SER A O 1
ATOM 920 N N . PHE A 1 116 ? -6.193 3.099 -6.959 1.00 97.69 116 PHE A N 1
ATOM 921 C CA . PHE A 1 116 ? -6.723 3.102 -5.601 1.00 97.69 116 PHE A CA 1
ATOM 922 C C . PHE A 1 116 ? -8.197 3.481 -5.599 1.00 97.69 116 PHE A C 1
ATOM 924 O O . PHE A 1 116 ? -8.628 4.399 -6.294 1.00 97.69 116 PHE A O 1
ATOM 931 N N . SER A 1 117 ? -8.966 2.801 -4.758 1.00 97.50 117 SER A N 1
ATOM 932 C CA . SER A 1 117 ? -10.331 3.187 -4.413 1.00 97.50 117 SER A CA 1
ATOM 933 C C . SER A 1 117 ? -10.568 2.990 -2.922 1.00 97.50 117 SER A C 1
ATOM 935 O O . SER A 1 117 ? -9.853 2.238 -2.259 1.00 97.50 117 SER A O 1
ATOM 937 N N . GLY A 1 118 ? -11.561 3.685 -2.376 1.00 96.56 118 GLY A N 1
ATOM 938 C CA . GLY A 1 118 ? -11.833 3.674 -0.946 1.00 96.56 118 GLY A CA 1
ATOM 939 C C . GLY A 1 118 ? -13.323 3.711 -0.660 1.00 96.56 118 GLY A C 1
ATOM 940 O O . GLY A 1 118 ? -14.057 4.485 -1.272 1.00 96.56 118 GLY A O 1
ATOM 941 N N . ILE A 1 119 ? -13.761 2.891 0.292 1.00 96.62 119 ILE A N 1
ATOM 942 C CA . ILE A 1 119 ? -15.121 2.928 0.833 1.00 96.62 119 ILE A CA 1
ATOM 943 C C . ILE A 1 119 ? -15.027 3.282 2.320 1.00 96.62 119 ILE A C 1
ATOM 945 O O . ILE A 1 119 ? -14.247 2.650 3.042 1.00 96.62 119 ILE A O 1
ATOM 949 N N . PRO A 1 120 ? -15.797 4.272 2.809 1.00 96.06 120 PRO A N 1
ATOM 950 C CA . PRO A 1 120 ? -15.821 4.600 4.227 1.00 96.06 120 PRO A CA 1
ATOM 951 C C . PRO A 1 120 ? -16.134 3.369 5.074 1.00 96.06 120 PRO A C 1
ATOM 953 O O . PRO A 1 120 ? -17.052 2.599 4.780 1.00 96.06 120 PRO A O 1
ATOM 956 N N . GLY A 1 121 ? -15.363 3.181 6.140 1.00 93.88 121 GLY A N 1
ATOM 957 C CA . GLY A 1 121 ? -15.613 2.123 7.099 1.00 93.88 121 GLY A CA 1
ATOM 958 C C . GLY A 1 121 ? -16.923 2.315 7.857 1.00 93.88 121 GLY A C 1
ATOM 959 O O . GLY A 1 121 ? -17.501 3.403 7.907 1.00 93.88 121 GLY A O 1
ATOM 960 N N . LYS A 1 122 ? -17.370 1.246 8.521 1.00 94.75 122 LYS A N 1
ATOM 961 C CA . LYS A 1 122 ? -18.489 1.333 9.467 1.00 94.75 122 LYS A CA 1
ATOM 962 C C . LYS A 1 122 ? -18.162 2.318 10.606 1.00 94.75 122 LYS A C 1
ATOM 964 O O . LYS A 1 122 ? -16.984 2.463 10.957 1.00 94.75 122 LYS A O 1
ATOM 969 N N . PRO A 1 123 ? -19.181 2.940 11.231 1.00 94.00 123 PRO A N 1
ATOM 970 C CA . PRO A 1 123 ? -18.983 3.781 12.409 1.00 94.00 123 PRO A CA 1
ATOM 971 C C . PRO A 1 123 ? -18.101 3.097 13.464 1.00 94.00 123 PRO A C 1
ATOM 973 O O . PRO A 1 123 ? -18.259 1.909 13.746 1.00 94.00 123 PRO A O 1
ATOM 976 N N . GLY A 1 124 ? -17.142 3.845 14.013 1.00 93.25 124 GLY A N 1
ATOM 977 C CA . GLY A 1 124 ? -16.168 3.350 14.990 1.00 93.25 124 GLY A CA 1
ATOM 978 C C . GLY A 1 124 ? -14.925 2.665 14.405 1.00 93.25 124 GLY A C 1
ATOM 979 O O . GLY A 1 124 ? -14.006 2.364 15.166 1.00 93.25 124 GLY A O 1
ATOM 980 N N . LEU A 1 125 ? -14.829 2.441 13.083 1.00 94.44 125 LEU A N 1
ATOM 981 C CA . LEU A 1 125 ? -13.604 1.889 12.483 1.00 94.44 125 LEU A CA 1
ATOM 982 C C . LEU A 1 125 ? -12.403 2.814 12.708 1.00 94.44 125 LEU A C 1
ATOM 984 O O . LEU A 1 125 ? -11.372 2.370 13.207 1.00 94.44 125 LEU A O 1
ATOM 988 N N . GLY A 1 126 ? -12.554 4.100 12.380 1.00 94.19 126 GLY A N 1
ATOM 989 C CA . GLY A 1 126 ? -11.480 5.081 12.533 1.00 94.19 126 GLY A CA 1
ATOM 990 C C . GLY A 1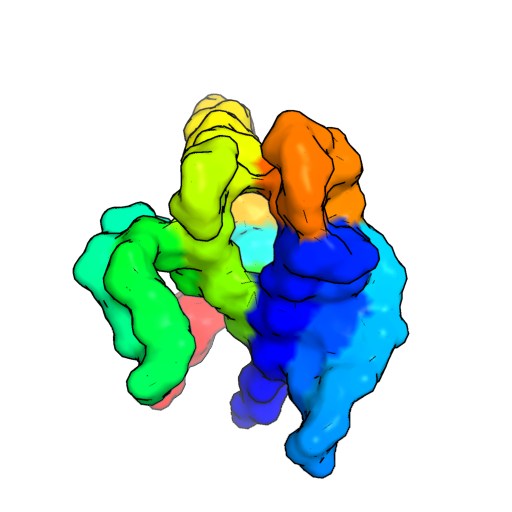 126 ? -10.996 5.203 13.980 1.00 94.19 126 GLY A C 1
ATOM 991 O O . GLY A 1 126 ? -9.793 5.268 14.209 1.00 94.19 126 GLY A O 1
ATOM 992 N N . ASP A 1 127 ? -11.905 5.154 14.962 1.00 95.12 127 ASP A N 1
ATOM 993 C CA . ASP A 1 127 ? -11.538 5.155 16.386 1.00 95.12 127 ASP A CA 1
ATOM 994 C C . ASP A 1 127 ? -10.671 3.948 16.740 1.00 95.12 127 ASP A C 1
ATOM 996 O O . ASP A 1 127 ? -9.590 4.107 17.303 1.00 95.12 127 ASP A O 1
ATOM 1000 N N . ARG A 1 128 ? -11.097 2.745 16.332 1.00 94.44 128 ARG A N 1
ATOM 1001 C CA . ARG A 1 128 ? -10.333 1.510 16.561 1.00 94.44 128 ARG A CA 1
ATOM 1002 C C . ARG A 1 128 ? -8.944 1.578 15.935 1.00 94.44 128 ARG A C 1
ATOM 1004 O O . ARG A 1 128 ? -7.972 1.175 16.569 1.00 94.44 128 ARG A O 1
ATOM 1011 N N . MET A 1 129 ? -8.837 2.090 14.710 1.00 96.38 129 MET A N 1
ATOM 1012 C CA . MET A 1 129 ? -7.550 2.193 14.021 1.00 96.38 129 MET A CA 1
ATOM 1013 C C . MET A 1 129 ? -6.646 3.260 14.640 1.00 96.38 129 MET A C 1
ATOM 1015 O O . MET A 1 129 ? -5.445 3.036 14.746 1.00 96.38 129 MET A O 1
ATOM 1019 N N . ARG A 1 130 ? -7.191 4.377 15.137 1.00 95.06 130 ARG A N 1
ATOM 1020 C CA . ARG A 1 130 ? -6.414 5.360 15.910 1.00 95.06 130 ARG A CA 1
ATOM 1021 C C . ARG A 1 130 ? -5.892 4.779 17.222 1.00 95.06 130 ARG A C 1
ATOM 1023 O O . ARG A 1 130 ? -4.728 4.998 17.545 1.00 95.06 130 ARG A O 1
ATOM 1030 N N . SER A 1 131 ?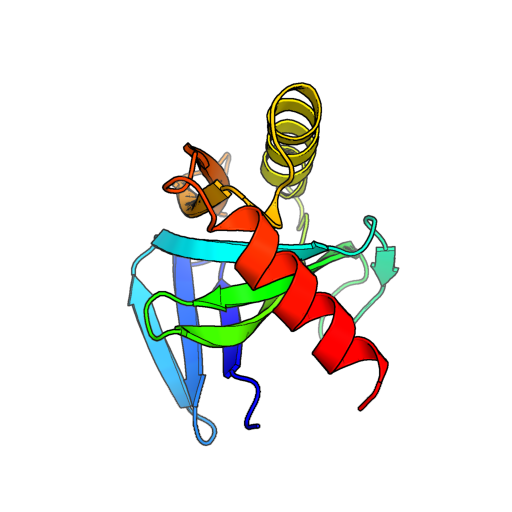 -6.704 4.006 17.945 1.00 94.25 131 SER A N 1
ATOM 1031 C CA . SER A 1 131 ? -6.244 3.291 19.143 1.00 94.25 131 SER A CA 1
ATOM 1032 C C . SER A 1 131 ? -5.125 2.299 18.819 1.00 94.25 131 SER A C 1
ATOM 1034 O O . SER A 1 131 ? -4.144 2.228 19.557 1.00 94.25 131 SER A O 1
ATOM 1036 N N . LEU A 1 132 ? -5.231 1.582 17.693 1.00 92.50 132 LEU A N 1
ATOM 1037 C CA . LEU A 1 132 ? -4.163 0.704 17.214 1.00 92.50 132 LEU A CA 1
ATOM 1038 C C . LEU A 1 132 ? -2.883 1.497 16.913 1.00 92.50 132 LEU A C 1
ATOM 1040 O O . LEU A 1 132 ? -1.829 1.147 17.434 1.00 92.50 132 LEU A O 1
ATOM 1044 N N . ILE A 1 133 ? -2.966 2.585 16.142 1.00 92.81 133 ILE A N 1
ATOM 1045 C CA . ILE A 1 133 ? -1.814 3.446 15.822 1.00 92.81 133 ILE A CA 1
ATOM 1046 C C . ILE A 1 133 ? -1.127 3.940 17.100 1.00 92.81 133 ILE A C 1
ATOM 1048 O O . ILE A 1 133 ? 0.091 3.830 17.209 1.00 92.81 133 ILE A O 1
ATOM 1052 N N . ALA A 1 134 ? -1.894 4.417 18.085 1.00 91.62 134 ALA A N 1
ATOM 1053 C CA . ALA A 1 134 ? -1.349 4.866 19.364 1.00 91.62 134 ALA A CA 1
ATOM 1054 C C . ALA A 1 134 ? -0.611 3.735 20.103 1.00 91.62 134 ALA A C 1
ATOM 1056 O O . ALA A 1 134 ? 0.471 3.955 20.636 1.00 91.62 134 ALA A O 1
ATOM 1057 N N . SER A 1 135 ? -1.149 2.510 20.087 1.00 88.31 135 SER A N 1
ATOM 1058 C CA . SER A 1 135 ? -0.493 1.355 20.718 1.00 88.31 135 SER A CA 1
ATOM 1059 C C . SER A 1 135 ? 0.836 0.972 20.055 1.00 88.31 135 SER A C 1
ATOM 1061 O O . SER A 1 135 ? 1.749 0.542 20.751 1.00 88.31 135 SER A O 1
ATOM 1063 N N . LEU A 1 136 ? 0.969 1.186 18.740 1.00 85.38 136 LEU A N 1
ATOM 1064 C CA . LEU A 1 136 ? 2.189 0.895 17.977 1.00 85.38 136 LEU A CA 1
ATOM 1065 C C . LEU A 1 136 ? 3.303 1.929 18.195 1.00 85.38 136 LEU A C 1
ATOM 1067 O O . LEU A 1 136 ? 4.448 1.664 17.853 1.00 85.38 136 LEU A O 1
ATOM 1071 N N . GLN A 1 137 ? 2.978 3.116 18.712 1.00 79.12 137 GLN A N 1
ATOM 1072 C CA . GLN A 1 137 ? 3.957 4.170 19.010 1.00 79.12 137 GLN A CA 1
ATOM 1073 C C . GLN A 1 137 ? 4.542 4.061 20.423 1.00 79.12 137 GLN A C 1
ATOM 1075 O O . GLN A 1 137 ? 5.556 4.686 20.718 1.00 79.12 137 GLN A O 1
ATOM 1080 N N . VAL A 1 138 ? 3.881 3.305 21.302 1.00 64.31 138 VAL A N 1
ATOM 1081 C CA . VAL A 1 138 ? 4.291 3.092 22.700 1.00 64.31 138 VAL A CA 1
ATOM 1082 C C . VAL A 1 138 ? 5.142 1.820 22.851 1.00 64.31 138 VAL A C 1
ATOM 1084 O O . VAL A 1 138 ? 5.783 1.631 23.883 1.00 64.31 138 VAL A O 1
ATOM 1087 N N . SER A 1 139 ? 5.157 0.961 21.827 1.00 52.91 139 SER A N 1
ATOM 1088 C CA . SER A 1 139 ? 5.954 -0.272 21.729 1.00 52.91 139 SER A CA 1
ATOM 1089 C C . SER A 1 139 ? 7.292 -0.052 21.039 1.00 52.91 139 SER A C 1
ATOM 1091 O O . SER A 1 139 ? 8.290 -0.631 21.517 1.00 52.91 139 SER A O 1
#

Secondary structure (DSSP, 8-state):
---EEEEEETTTTEEEEEETTEEEE--SEEEEEEEEEPPPEEE--STTSPSEEEEEEEEEETTS-EEEEEEE-TTTTTTHHHHHHHHHHHTTS-GGGEEEEEEEEE-SSSSEEEEEEEEEPPTTHHHHHHHHHHHHHH-

pLDDT: mean 92.11, std 7.57, range [52.91, 98.44]

Sequence (139 aa):
MNLKNYRFNRKDGIIYLESEGSLQNLGSSLQMIVLSATNPTWEQPFPNAQFQYWVRLTFVDVSGALSNALLNNGTTNALDGWLKYKTDVEQKYQLCGVITTISLIEGDGDYFDYSFSGIPGKPGLGDRMRSLIASLQVS

Radius of gyration: 14.85 Å; chains: 1; bounding box: 40×34×44 Å